Protein AF-A0A165PTZ6-F1 (afdb_monomer_lite)

pLDDT: mean 70.03, std 16.14, range [36.38, 91.62]

Radius of gyration: 34.66 Å; chains: 1; bounding box: 37×93×90 Å

Structure (mmCIF, N/CA/C/O backbone):
data_AF-A0A165PTZ6-F1
#
_entry.id   AF-A0A165PTZ6-F1
#
loop_
_atom_site.group_PDB
_atom_site.id
_atom_site.type_symbol
_atom_site.label_atom_id
_atom_site.label_alt_id
_atom_site.label_comp_id
_atom_site.label_asym_id
_atom_site.label_entity_id
_atom_site.label_seq_id
_atom_site.pdbx_PDB_ins_code
_atom_site.Cartn_x
_atom_site.Cartn_y
_atom_site.Cartn_z
_atom_site.occupancy
_atom_site.B_iso_or_equiv
_atom_site.auth_seq_id
_atom_site.auth_comp_id
_atom_site.auth_asym_id
_atom_site.auth_atom_id
_atom_site.pdbx_PDB_model_num
ATOM 1 N N . MET A 1 1 ? -8.787 -84.475 71.429 1.00 43.41 1 MET A N 1
ATOM 2 C CA . MET A 1 1 ? -8.311 -83.752 72.625 1.00 43.41 1 MET A CA 1
ATOM 3 C C . MET A 1 1 ? -7.676 -82.443 72.184 1.00 43.41 1 MET A C 1
ATOM 5 O O . MET A 1 1 ? -6.932 -82.449 71.218 1.00 43.41 1 MET A O 1
ATOM 9 N N . TYR A 1 2 ? -7.972 -81.384 72.935 1.00 42.03 2 TYR A N 1
ATOM 10 C CA . TYR A 1 2 ? -7.422 -80.026 72.897 1.00 42.03 2 TYR A CA 1
ATOM 11 C C . TYR A 1 2 ? -7.979 -78.992 71.909 1.00 42.03 2 TYR A C 1
ATOM 13 O O . TYR A 1 2 ? -8.254 -79.222 70.740 1.00 42.03 2 TYR A O 1
ATOM 21 N N . THR A 1 3 ? -8.187 -77.839 72.530 1.00 53.41 3 THR A N 1
ATOM 22 C CA . T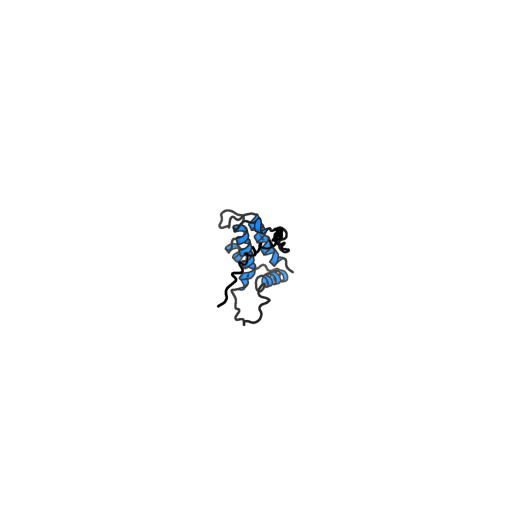HR A 1 3 ? -9.076 -76.713 72.274 1.00 53.41 3 THR A CA 1
ATOM 23 C C . THR A 1 3 ? -8.265 -75.451 71.970 1.00 53.41 3 THR A C 1
ATOM 25 O O . THR A 1 3 ? -7.106 -75.373 72.367 1.00 53.41 3 THR A O 1
ATOM 28 N N . SER A 1 4 ? -8.958 -74.394 71.516 1.00 48.72 4 SER A N 1
ATOM 29 C CA . SER A 1 4 ? -8.644 -72.966 71.767 1.00 48.72 4 SER A CA 1
ATOM 30 C C . SER A 1 4 ? -7.462 -72.372 70.958 1.00 48.72 4 SER A C 1
ATOM 32 O O . SER A 1 4 ? -6.449 -73.021 70.779 1.00 48.72 4 SER A O 1
ATOM 34 N N . LYS A 1 5 ? -7.477 -71.150 70.409 1.00 58.16 5 LYS A N 1
ATOM 35 C CA . LYS A 1 5 ? -8.158 -69.897 70.771 1.00 58.16 5 LYS A CA 1
ATOM 36 C C . LYS A 1 5 ? -8.393 -69.041 69.516 1.00 58.16 5 LYS A C 1
ATOM 38 O O . LYS A 1 5 ? -7.473 -68.800 68.742 1.00 58.16 5 LYS A O 1
ATOM 43 N N . LEU A 1 6 ? -9.607 -68.509 69.387 1.00 55.12 6 LEU A N 1
ATOM 44 C CA . LEU A 1 6 ? -9.931 -67.353 68.548 1.00 55.12 6 LEU A CA 1
ATOM 45 C C . LEU A 1 6 ? -9.202 -66.111 69.090 1.00 55.12 6 LEU A C 1
ATOM 47 O O . LEU A 1 6 ? -9.564 -65.599 70.149 1.00 55.12 6 LEU A O 1
ATOM 51 N N . VAL A 1 7 ? -8.204 -65.603 68.363 1.00 61.75 7 VAL A N 1
ATOM 52 C CA . VAL A 1 7 ? -7.640 -64.263 68.595 1.00 61.75 7 VAL A CA 1
ATOM 53 C C . VAL A 1 7 ? -8.326 -63.292 67.640 1.00 61.75 7 VAL A C 1
ATOM 55 O O . VAL A 1 7 ? -8.058 -63.249 66.443 1.00 61.75 7 VAL A O 1
ATOM 58 N N . ARG A 1 8 ? -9.262 -62.525 68.193 1.00 53.56 8 ARG A N 1
ATOM 59 C CA . ARG A 1 8 ? -10.011 -61.463 67.518 1.00 53.56 8 ARG A CA 1
ATOM 60 C C . ARG A 1 8 ? -9.066 -60.279 67.266 1.00 53.56 8 ARG A C 1
ATOM 62 O O . ARG A 1 8 ? -8.853 -59.459 68.157 1.00 53.56 8 ARG A O 1
ATOM 69 N N . LEU A 1 9 ? -8.463 -60.200 66.080 1.00 58.38 9 LEU A N 1
ATOM 70 C CA . LEU A 1 9 ? -7.662 -59.039 65.680 1.00 58.38 9 LEU A CA 1
ATOM 71 C C . LEU A 1 9 ? -8.600 -57.848 65.423 1.00 58.38 9 LEU A C 1
ATOM 73 O O . LEU A 1 9 ? -9.515 -57.932 64.606 1.00 58.38 9 LEU A O 1
ATOM 77 N N . ARG A 1 10 ? -8.405 -56.748 66.163 1.00 59.84 10 ARG A N 1
ATOM 78 C CA . ARG A 1 10 ? -9.120 -55.483 65.930 1.00 59.84 10 ARG A CA 1
ATOM 79 C C . ARG A 1 10 ? -8.692 -54.891 64.579 1.00 59.84 10 ARG A C 1
ATOM 81 O O . ARG A 1 10 ? -7.500 -54.942 64.270 1.00 59.84 10 ARG A O 1
ATOM 88 N N . PRO A 1 11 ? -9.601 -54.270 63.811 1.00 53.22 11 PRO A N 1
ATOM 89 C CA . PRO A 1 11 ? -9.220 -53.606 62.576 1.00 53.22 11 PRO A CA 1
ATOM 90 C C . PRO A 1 11 ? -8.390 -52.367 62.928 1.00 53.22 11 PRO A C 1
ATOM 92 O O . PRO A 1 11 ? -8.856 -51.477 63.639 1.00 53.22 11 PRO A O 1
ATOM 95 N N . ARG A 1 12 ? -7.138 -52.305 62.460 1.00 59.28 12 ARG A N 1
ATOM 96 C CA . ARG A 1 12 ? -6.383 -51.048 62.450 1.00 59.28 12 ARG A CA 1
ATOM 97 C C . ARG A 1 12 ? -7.032 -50.154 61.398 1.00 59.28 12 ARG A C 1
ATOM 99 O O . ARG A 1 12 ? -6.842 -50.372 60.206 1.00 59.28 12 ARG A O 1
ATOM 106 N N . SER A 1 13 ? -7.814 -49.177 61.842 1.00 53.12 13 SER A N 1
ATOM 107 C CA . SER A 1 13 ? -8.264 -48.065 61.010 1.00 53.12 13 SER A CA 1
ATOM 108 C C . SER A 1 13 ? -7.034 -47.293 60.531 1.00 53.12 13 SER A C 1
ATOM 110 O O . SER A 1 13 ? -6.458 -46.498 61.275 1.00 53.12 13 SER A O 1
ATOM 112 N N . PHE A 1 14 ? -6.604 -47.574 59.305 1.00 57.34 14 PHE A N 1
ATOM 113 C CA . PHE A 1 14 ? -5.665 -46.739 58.570 1.00 57.34 14 PHE A CA 1
ATOM 114 C C . PHE A 1 14 ? -6.332 -45.377 58.349 1.00 57.34 14 PHE A C 1
ATOM 116 O O . PHE A 1 14 ? -7.252 -45.256 57.545 1.00 57.34 14 PHE A O 1
ATOM 123 N N . LEU A 1 15 ? -5.905 -44.357 59.091 1.00 59.06 15 LEU A N 1
ATOM 124 C CA . LEU A 1 15 ? -6.217 -42.975 58.739 1.00 59.06 15 LEU A CA 1
ATOM 125 C C . LEU A 1 15 ? -5.407 -42.624 57.482 1.00 59.06 15 LEU A C 1
ATOM 127 O O . LEU A 1 15 ? -4.200 -42.888 57.471 1.00 59.06 15 LEU A O 1
ATOM 131 N N . PRO A 1 16 ? -6.006 -42.042 56.430 1.00 51.66 16 PRO A N 1
ATOM 132 C CA . PRO A 1 16 ? -5.221 -41.555 55.312 1.00 51.66 16 PRO A CA 1
ATOM 133 C C . PRO A 1 16 ? -4.400 -40.355 55.792 1.00 51.66 16 PRO A C 1
ATOM 135 O O . PRO A 1 16 ? -4.932 -39.389 56.342 1.00 51.66 16 PRO A O 1
ATOM 138 N N . VAL A 1 17 ? -3.084 -40.424 55.597 1.00 64.88 17 VAL A N 1
ATOM 139 C CA . VAL A 1 17 ? -2.195 -39.271 55.738 1.00 64.88 17 VAL A CA 1
ATOM 140 C C . VAL A 1 17 ? -2.646 -38.245 54.702 1.00 64.88 17 VAL A C 1
ATOM 142 O O . VAL A 1 17 ? -2.482 -38.448 53.501 1.00 64.88 17 VAL A O 1
ATOM 145 N N . VAL A 1 18 ? -3.268 -37.158 55.159 1.00 59.25 18 VAL A N 1
ATOM 146 C CA . VAL A 1 18 ? -3.664 -36.041 54.301 1.00 59.25 18 VAL A CA 1
ATOM 147 C C . VAL A 1 18 ? -2.385 -35.370 53.806 1.00 59.25 18 VAL A C 1
ATOM 149 O O . VAL A 1 18 ? -1.790 -34.541 54.496 1.00 59.25 18 VAL A O 1
ATOM 152 N N . HIS A 1 19 ? -1.938 -35.727 52.602 1.00 56.56 19 HIS A N 1
ATOM 153 C CA . HIS A 1 19 ? -0.980 -34.907 51.878 1.00 56.56 19 HIS A CA 1
ATOM 154 C C . HIS A 1 19 ? -1.666 -33.583 51.556 1.00 56.56 19 HIS A C 1
ATOM 156 O O . HIS A 1 19 ? -2.528 -33.490 50.686 1.00 56.56 19 HIS A O 1
ATOM 162 N N . ARG A 1 20 ? -1.295 -32.554 52.318 1.00 56.72 20 ARG A N 1
ATOM 163 C CA . ARG A 1 20 ? -1.664 -31.162 52.085 1.00 56.72 20 ARG A CA 1
ATOM 164 C C . ARG A 1 20 ? -1.134 -30.767 50.707 1.00 56.72 20 ARG A C 1
ATOM 166 O O . ARG A 1 20 ? 0.023 -30.371 50.580 1.00 56.72 20 ARG A O 1
ATOM 173 N N . ALA A 1 21 ? -1.969 -30.925 49.682 1.00 60.84 21 ALA A N 1
ATOM 174 C CA . ALA A 1 21 ? -1.694 -30.443 48.341 1.00 60.84 21 ALA A CA 1
ATOM 175 C C . ALA A 1 21 ? -1.459 -28.932 48.438 1.00 60.84 21 ALA A C 1
ATOM 177 O O . ALA A 1 21 ? -2.375 -28.150 48.698 1.00 60.84 21 ALA A O 1
ATOM 178 N N . ARG A 1 22 ? -0.196 -28.522 48.307 1.00 58.28 22 ARG A N 1
ATOM 179 C CA . ARG A 1 22 ? 0.151 -27.122 48.105 1.00 58.28 22 ARG A CA 1
ATOM 180 C C . ARG A 1 22 ? -0.308 -26.779 46.693 1.00 58.28 22 ARG A C 1
ATOM 182 O O . ARG A 1 22 ? 0.395 -27.076 45.735 1.00 58.28 22 ARG A O 1
ATOM 189 N N . PHE A 1 23 ? -1.490 -26.184 46.569 1.00 57.19 23 PHE A N 1
ATOM 190 C CA . PHE A 1 23 ? -1.870 -25.461 45.361 1.00 57.19 23 PHE A CA 1
ATOM 191 C C . PHE A 1 23 ? -0.957 -24.238 45.254 1.00 57.19 23 PHE A C 1
ATOM 193 O O . PHE A 1 23 ? -1.258 -23.163 45.769 1.00 57.19 23 PHE A O 1
ATOM 200 N N . ALA A 1 24 ? 0.206 -24.424 44.635 1.00 63.31 24 ALA A N 1
ATOM 201 C CA . ALA A 1 24 ? 0.977 -23.319 44.104 1.00 63.31 24 ALA A CA 1
ATOM 202 C C . ALA A 1 24 ? 0.224 -22.817 42.868 1.00 63.31 24 ALA A C 1
ATOM 204 O O . ALA A 1 24 ? 0.370 -23.347 41.770 1.00 63.31 24 ALA A O 1
ATOM 205 N N . SER A 1 25 ? -0.647 -21.831 43.072 1.00 59.62 25 SER A N 1
ATOM 206 C CA . SER A 1 25 ? -1.184 -21.028 41.980 1.00 59.62 25 SER A CA 1
ATOM 207 C C . SER A 1 25 ? -0.050 -20.148 41.467 1.00 59.62 25 SER A C 1
ATOM 209 O O . SER A 1 25 ? 0.141 -19.032 41.946 1.00 59.62 25 SER A O 1
ATOM 211 N N . THR A 1 26 ? 0.730 -20.654 40.515 1.00 57.94 26 THR A N 1
ATOM 212 C CA . THR A 1 26 ? 1.602 -19.803 39.707 1.00 57.94 26 THR A CA 1
ATOM 213 C C . THR A 1 26 ? 0.680 -18.916 38.881 1.00 57.94 26 THR A C 1
ATOM 215 O O . THR A 1 26 ? 0.100 -19.366 37.896 1.00 57.94 26 THR A O 1
ATOM 218 N N . SER A 1 27 ? 0.476 -17.671 39.310 1.00 58.31 27 SER A N 1
ATOM 219 C CA . SER A 1 27 ? -0.188 -16.675 38.481 1.00 58.31 27 SER A CA 1
ATOM 220 C C . SER A 1 27 ? 0.720 -16.403 37.286 1.00 58.31 27 SER A C 1
ATOM 222 O O . SER A 1 27 ? 1.676 -15.633 37.385 1.00 58.31 27 SER A O 1
ATOM 224 N N . THR A 1 28 ? 0.464 -17.082 36.172 1.00 58.75 28 THR A N 1
ATOM 225 C CA . THR A 1 28 ? 1.074 -16.762 34.886 1.00 58.75 28 THR A CA 1
ATOM 226 C C . THR A 1 28 ? 0.678 -15.329 34.560 1.00 58.75 28 THR A C 1
ATOM 228 O O . THR A 1 28 ? -0.491 -15.042 34.292 1.00 58.75 28 THR A O 1
ATOM 231 N N . THR A 1 29 ? 1.621 -14.401 34.664 1.00 59.22 29 THR A N 1
ATOM 232 C CA . THR A 1 29 ? 1.405 -13.031 34.226 1.00 59.22 29 THR A CA 1
ATOM 233 C C . THR A 1 29 ? 1.123 -13.074 32.726 1.00 59.22 29 THR A C 1
ATOM 235 O O . THR A 1 29 ? 1.955 -13.514 31.936 1.00 59.22 29 THR A O 1
ATOM 238 N N . LYS A 1 30 ? -0.094 -12.690 32.325 1.00 66.88 30 LYS A N 1
ATOM 239 C CA . LYS A 1 30 ? -0.518 -12.633 30.919 1.00 66.88 30 LYS A CA 1
ATOM 240 C C . LYS A 1 30 ? 0.100 -11.410 30.233 1.00 66.88 30 LYS A C 1
ATOM 242 O O . LYS A 1 30 ? -0.617 -10.505 29.821 1.00 66.88 30 LYS A O 1
ATOM 247 N N . PHE A 1 31 ? 1.423 -11.346 30.171 1.00 69.06 31 PHE A N 1
ATOM 248 C CA . PHE A 1 31 ? 2.093 -10.373 29.318 1.00 69.06 31 PHE A CA 1
ATOM 249 C C . PHE A 1 31 ? 2.058 -10.887 27.879 1.00 69.06 31 PHE A C 1
ATOM 251 O O . PHE A 1 31 ? 2.392 -12.044 27.619 1.00 69.06 31 PHE A O 1
ATOM 258 N N . VAL A 1 32 ? 1.610 -10.031 26.960 1.00 76.31 32 VAL A N 1
ATOM 259 C CA . VAL A 1 32 ? 1.722 -10.270 25.517 1.00 76.31 32 VAL A CA 1
ATOM 260 C C . VAL A 1 32 ? 3.211 -10.324 25.167 1.00 76.31 32 VAL A C 1
ATOM 262 O O . VAL A 1 32 ? 4.015 -9.593 25.750 1.00 76.31 32 VAL A O 1
ATOM 265 N N . LYS A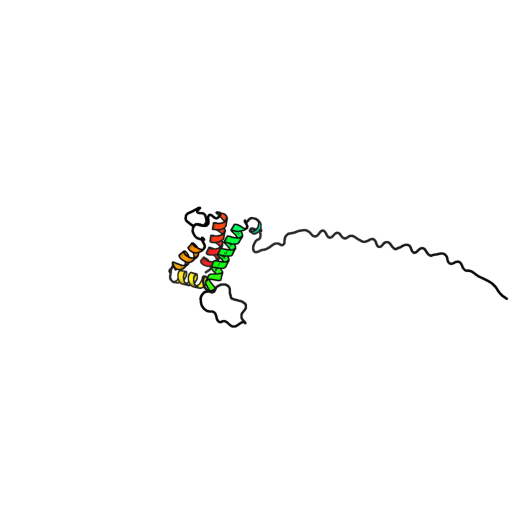 1 33 ? 3.593 -11.239 24.271 1.00 81.50 33 LYS A N 1
ATOM 266 C CA . LYS A 1 33 ? 4.978 -11.384 23.816 1.00 81.50 33 LYS A CA 1
ATOM 267 C C . LYS A 1 33 ? 5.392 -10.082 23.125 1.00 81.50 33 LYS A C 1
ATOM 269 O O . LYS A 1 33 ? 4.711 -9.634 22.217 1.00 81.50 33 LYS A O 1
ATOM 274 N N . PHE A 1 34 ? 6.466 -9.463 23.602 1.00 84.75 34 PHE A N 1
ATOM 275 C CA . PHE A 1 34 ? 6.979 -8.232 23.014 1.00 84.75 34 PHE A CA 1
ATOM 276 C C . PHE A 1 34 ? 7.695 -8.546 21.696 1.00 84.75 34 PHE A C 1
ATOM 278 O O . PHE A 1 34 ? 8.686 -9.283 21.704 1.00 84.75 34 PHE A O 1
ATOM 285 N N . ASP A 1 35 ? 7.204 -7.974 20.599 1.00 84.81 35 ASP A N 1
ATOM 286 C CA . ASP A 1 35 ? 7.805 -8.076 19.273 1.00 84.81 35 ASP A CA 1
ATOM 287 C C . ASP A 1 35 ? 8.594 -6.797 18.969 1.00 84.81 35 ASP A C 1
ATOM 289 O O . ASP A 1 35 ? 8.090 -5.683 19.073 1.00 84.81 35 ASP A O 1
ATOM 293 N N . TRP A 1 36 ? 9.872 -6.947 18.623 1.00 86.38 36 TRP A N 1
ATOM 294 C CA . TRP A 1 36 ? 10.769 -5.808 18.401 1.00 86.38 36 TRP A CA 1
ATOM 295 C C . TRP A 1 36 ? 10.575 -5.147 17.027 1.00 86.38 36 TRP A C 1
ATOM 297 O O . TRP A 1 36 ? 10.942 -3.987 16.860 1.00 86.38 36 TRP A O 1
ATOM 307 N N . GLU A 1 37 ? 10.007 -5.868 16.055 1.00 83.88 37 GLU A N 1
ATOM 308 C CA . GLU A 1 37 ? 9.679 -5.344 14.720 1.00 83.88 37 GLU A CA 1
ATOM 309 C C . GLU A 1 37 ? 8.440 -4.436 14.741 1.00 83.88 37 GLU A C 1
ATOM 311 O O . GLU A 1 37 ? 8.350 -3.499 13.948 1.00 83.88 37 GLU A O 1
ATOM 316 N N . ASP A 1 38 ? 7.518 -4.684 15.676 1.00 84.38 38 ASP A N 1
ATOM 317 C CA . ASP A 1 38 ? 6.308 -3.891 15.891 1.00 84.38 38 ASP A CA 1
ATOM 318 C C . ASP A 1 38 ? 6.065 -3.662 17.397 1.00 84.38 38 ASP A C 1
ATOM 320 O O . ASP A 1 38 ? 5.194 -4.287 18.011 1.00 84.38 38 ASP A O 1
ATOM 324 N N . PRO A 1 39 ? 6.834 -2.751 18.025 1.00 84.06 39 PRO A N 1
ATOM 325 C CA . PRO A 1 39 ? 6.789 -2.532 19.470 1.00 84.06 39 PRO A CA 1
ATOM 326 C C . PRO A 1 39 ? 5.461 -1.937 19.962 1.00 84.06 39 PRO A C 1
ATOM 328 O O . PRO A 1 39 ? 5.221 -1.921 21.171 1.00 84.06 39 PRO A O 1
ATOM 331 N N . LEU A 1 40 ? 4.623 -1.417 19.056 1.00 85.44 40 LEU A N 1
ATOM 332 C CA . LEU A 1 40 ? 3.332 -0.795 19.369 1.00 85.44 40 LEU A CA 1
ATOM 333 C C . LEU A 1 40 ? 2.127 -1.622 18.900 1.00 85.44 40 LEU A C 1
ATOM 335 O O . LEU A 1 40 ? 0.998 -1.176 19.101 1.00 85.44 40 LEU A O 1
ATOM 339 N N . SER A 1 41 ? 2.346 -2.804 18.316 1.00 82.19 41 SER A N 1
ATOM 340 C CA . SER A 1 41 ? 1.280 -3.658 17.774 1.00 82.19 41 SER A CA 1
ATOM 341 C C . SER A 1 41 ? 0.348 -2.893 16.823 1.00 82.19 41 SER A C 1
ATOM 343 O O . SER A 1 41 ? -0.877 -2.913 16.979 1.00 82.19 41 SER A O 1
ATOM 345 N N . LEU A 1 42 ? 0.933 -2.199 15.842 1.00 82.50 42 LEU A N 1
ATOM 346 C CA . LEU A 1 42 ? 0.209 -1.456 14.809 1.00 82.50 42 LEU A CA 1
ATOM 347 C C . LEU A 1 42 ? -0.797 -2.336 14.063 1.00 82.50 42 LEU A C 1
ATOM 349 O O . LEU A 1 42 ? -1.846 -1.840 13.662 1.00 82.50 42 LEU A O 1
ATOM 353 N N . GLU A 1 43 ? -0.524 -3.635 13.928 1.00 83.50 43 GLU A N 1
ATOM 354 C CA . GLU A 1 43 ? -1.432 -4.575 13.259 1.00 83.50 43 GLU A CA 1
ATOM 355 C C . GLU A 1 43 ? -2.819 -4.654 13.907 1.00 83.50 43 GLU A C 1
ATOM 357 O O . GLU A 1 43 ? -3.804 -4.866 13.210 1.00 83.50 43 GLU A O 1
ATOM 362 N N . PHE A 1 44 ? -2.930 -4.424 15.219 1.00 85.75 44 PHE A N 1
ATOM 363 C CA . PHE A 1 44 ? -4.224 -4.439 15.906 1.00 85.75 44 PHE A CA 1
ATOM 364 C C . PHE A 1 44 ? -5.064 -3.176 15.639 1.00 85.75 44 PHE A C 1
ATOM 366 O O . PHE A 1 44 ? -6.274 -3.176 15.855 1.00 85.75 44 PHE A O 1
ATOM 373 N N . LEU A 1 45 ? -4.430 -2.085 15.202 1.00 87.75 45 LEU A N 1
ATOM 374 C CA . LEU A 1 45 ? -5.098 -0.810 14.924 1.00 87.75 45 LEU A CA 1
ATOM 375 C C . LEU A 1 45 ? -5.597 -0.700 13.480 1.00 87.75 45 LEU A C 1
ATOM 377 O O . LEU A 1 45 ? -6.354 0.222 13.177 1.00 87.75 45 LEU A O 1
ATOM 381 N N . LEU A 1 46 ? -5.153 -1.599 12.603 1.00 88.75 46 LEU A N 1
ATOM 382 C CA . LEU A 1 46 ? -5.486 -1.591 11.186 1.00 88.75 46 LEU A CA 1
ATOM 383 C C . LEU A 1 46 ? -6.734 -2.422 10.904 1.00 88.75 46 LEU A C 1
ATOM 385 O O . LEU A 1 46 ? -7.022 -3.419 11.567 1.00 88.75 46 LEU A O 1
ATOM 389 N N . THR A 1 47 ? -7.469 -2.006 9.882 1.00 91.62 47 THR A N 1
ATOM 390 C CA . THR A 1 47 ? -8.586 -2.786 9.345 1.00 91.62 47 THR A CA 1
ATOM 391 C C . THR A 1 47 ? -8.082 -3.939 8.472 1.00 91.62 47 THR A C 1
ATOM 393 O O . THR A 1 47 ? -6.982 -3.889 7.923 1.00 91.62 47 THR A O 1
ATOM 396 N N . GLU A 1 48 ? -8.898 -4.982 8.301 1.00 88.94 48 GLU A N 1
ATOM 397 C CA . GLU A 1 48 ? -8.558 -6.126 7.438 1.00 88.94 48 GLU A CA 1
ATOM 398 C C . GLU A 1 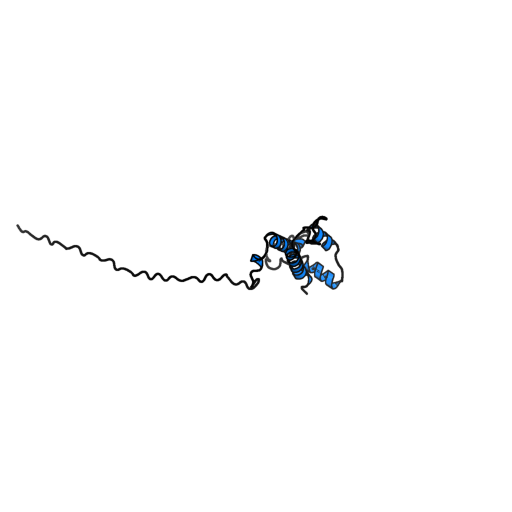48 ? -8.292 -5.697 5.986 1.00 88.94 48 GLU A C 1
ATOM 400 O O . GLU A 1 48 ? -7.394 -6.228 5.337 1.00 88.94 48 GLU A O 1
ATOM 405 N N . GLU A 1 49 ? -9.021 -4.693 5.495 1.00 87.06 49 GLU A N 1
ATOM 406 C CA . GLU A 1 49 ? -8.818 -4.124 4.160 1.00 87.06 49 GLU A CA 1
ATOM 407 C C . GLU A 1 49 ? -7.457 -3.421 4.043 1.00 87.06 49 GLU A C 1
ATOM 409 O O . GLU A 1 49 ? -6.739 -3.621 3.066 1.00 87.06 49 GLU A O 1
ATOM 414 N N . GLU A 1 50 ? -7.056 -2.643 5.052 1.00 89.75 50 GLU A N 1
ATOM 415 C CA . GLU A 1 50 ? -5.743 -1.983 5.096 1.00 89.75 50 GLU A CA 1
ATOM 416 C C . GLU A 1 50 ? -4.592 -2.990 5.153 1.00 89.75 50 GLU A C 1
ATOM 418 O O . GLU A 1 50 ? -3.572 -2.801 4.485 1.00 89.75 50 GLU A O 1
ATOM 423 N N . ILE A 1 51 ? -4.770 -4.074 5.910 1.00 90.00 51 ILE A N 1
ATOM 424 C CA . ILE A 1 51 ? -3.811 -5.181 5.980 1.00 90.00 51 ILE A CA 1
ATOM 425 C C . ILE A 1 51 ? -3.707 -5.872 4.617 1.00 90.00 51 ILE A C 1
ATOM 427 O O . ILE A 1 51 ? -2.601 -6.058 4.112 1.00 90.00 51 ILE A O 1
ATOM 431 N N . ALA A 1 52 ? -4.837 -6.180 3.977 1.00 89.69 52 ALA A N 1
ATOM 432 C CA . ALA A 1 52 ? -4.853 -6.813 2.662 1.00 89.69 52 ALA A CA 1
ATOM 433 C C . ALA A 1 52 ? -4.194 -5.934 1.585 1.00 89.69 52 ALA A C 1
ATOM 435 O O . ALA A 1 52 ? -3.414 -6.432 0.775 1.00 89.69 52 ALA A O 1
ATOM 436 N N . ILE A 1 53 ? -4.453 -4.622 1.594 1.00 88.94 53 ILE A N 1
ATOM 437 C CA . ILE A 1 53 ? -3.834 -3.662 0.668 1.00 88.94 53 ILE A CA 1
ATOM 438 C C . ILE A 1 53 ? -2.315 -3.593 0.879 1.00 88.94 53 ILE A C 1
ATOM 440 O O . ILE A 1 53 ? -1.550 -3.588 -0.092 1.00 88.94 53 ILE A O 1
ATOM 444 N N . ARG A 1 54 ? -1.867 -3.556 2.140 1.00 87.19 54 ARG A N 1
ATOM 445 C CA . ARG A 1 54 ? -0.442 -3.594 2.497 1.00 87.19 54 ARG A CA 1
ATOM 446 C C . ARG A 1 54 ? 0.214 -4.866 1.966 1.00 87.19 54 ARG A C 1
ATOM 448 O O . ARG A 1 54 ? 1.241 -4.781 1.296 1.00 87.19 54 ARG A O 1
ATOM 455 N N . ASP A 1 55 ? -0.383 -6.021 2.243 1.00 88.69 55 ASP A N 1
ATOM 456 C CA . ASP A 1 55 ? 0.179 -7.323 1.881 1.00 88.69 55 ASP A CA 1
ATOM 457 C C . ASP A 1 55 ? 0.199 -7.511 0.357 1.00 88.69 55 ASP A C 1
ATOM 459 O O . ASP A 1 55 ? 1.221 -7.908 -0.193 1.00 88.69 55 ASP A O 1
ATOM 463 N N . MET A 1 56 ? -0.846 -7.077 -0.354 1.00 86.12 56 MET A N 1
ATOM 464 C CA . MET A 1 56 ? -0.865 -7.039 -1.821 1.00 86.12 56 MET A CA 1
ATOM 465 C C . MET A 1 56 ? 0.253 -6.156 -2.396 1.00 86.12 56 MET A C 1
ATOM 467 O O . MET A 1 56 ? 0.916 -6.538 -3.359 1.00 86.12 56 MET A O 1
ATOM 471 N N . THR A 1 57 ? 0.477 -4.973 -1.815 1.00 85.25 57 THR A N 1
ATOM 472 C CA . THR A 1 57 ? 1.546 -4.059 -2.257 1.00 85.25 57 THR A CA 1
ATOM 473 C C . THR A 1 57 ? 2.920 -4.679 -2.021 1.00 85.25 57 THR A C 1
ATOM 475 O O . THR A 1 57 ? 3.798 -4.629 -2.885 1.00 85.25 57 THR A O 1
ATOM 478 N N . ARG A 1 58 ? 3.095 -5.312 -0.859 1.00 84.94 58 ARG A N 1
ATOM 479 C CA . ARG A 1 58 ? 4.311 -6.033 -0.494 1.00 84.94 58 ARG A CA 1
ATOM 480 C C . ARG A 1 58 ? 4.585 -7.184 -1.459 1.00 84.94 58 ARG A C 1
ATOM 482 O O . ARG A 1 58 ? 5.714 -7.317 -1.932 1.00 84.94 58 ARG A O 1
ATOM 489 N N . ASP A 1 59 ? 3.557 -7.957 -1.786 1.00 83.94 59 ASP A N 1
ATOM 490 C CA . ASP A 1 59 ? 3.636 -9.053 -2.741 1.00 83.94 59 ASP A CA 1
ATOM 491 C C . ASP A 1 59 ? 3.943 -8.533 -4.141 1.00 83.94 59 ASP A C 1
ATOM 493 O O . ASP A 1 59 ? 4.802 -9.097 -4.805 1.00 83.94 59 ASP A O 1
ATOM 497 N N . TYR A 1 60 ? 3.342 -7.434 -4.598 1.00 80.25 60 TYR A N 1
ATOM 498 C CA . TYR A 1 60 ? 3.657 -6.844 -5.904 1.00 80.25 60 TYR A CA 1
ATOM 499 C C . TYR A 1 60 ? 5.142 -6.467 -6.035 1.00 80.25 60 TYR A C 1
ATOM 501 O O . TYR A 1 60 ? 5.795 -6.836 -7.022 1.00 80.25 60 TYR A O 1
ATOM 509 N N . CYS A 1 61 ? 5.696 -5.812 -5.010 1.00 75.69 61 CYS A N 1
ATOM 510 C CA . CYS A 1 61 ? 7.115 -5.460 -4.957 1.00 75.69 61 CYS A CA 1
ATOM 511 C C . CYS A 1 61 ? 8.033 -6.701 -4.958 1.00 75.69 61 CYS A C 1
ATOM 513 O O . CYS A 1 61 ? 9.166 -6.624 -5.435 1.00 75.69 61 CYS A O 1
ATOM 515 N N . GLN A 1 62 ? 7.551 -7.849 -4.465 1.00 73.31 62 GLN A N 1
ATOM 516 C CA . GLN A 1 62 ? 8.289 -9.120 -4.433 1.00 73.31 62 GLN A CA 1
ATOM 517 C C . GLN A 1 62 ? 8.074 -9.995 -5.691 1.00 73.31 62 GLN A C 1
ATOM 519 O O . GLN A 1 62 ? 9.003 -10.669 -6.144 1.00 73.31 62 GLN A O 1
ATOM 524 N N . THR A 1 63 ? 6.873 -9.988 -6.283 1.00 58.19 63 THR A N 1
ATOM 525 C CA . THR A 1 63 ? 6.359 -11.022 -7.213 1.00 58.19 63 THR A CA 1
ATOM 526 C C . THR A 1 63 ? 6.486 -10.659 -8.690 1.00 58.19 63 THR A C 1
ATOM 528 O O . THR A 1 63 ? 6.538 -11.563 -9.533 1.00 58.19 63 THR A O 1
ATOM 531 N N . SER A 1 64 ? 6.662 -9.376 -9.030 1.00 53.19 64 SER A N 1
ATOM 532 C CA . SER A 1 64 ? 7.065 -8.922 -10.382 1.00 53.19 64 SER A CA 1
ATOM 533 C C . SER A 1 64 ? 8.379 -9.586 -10.882 1.00 53.19 64 SER A C 1
ATOM 535 O O . SER A 1 64 ? 8.763 -9.492 -12.047 1.00 53.19 64 SER A O 1
ATOM 537 N N . THR A 1 65 ? 9.005 -10.389 -10.017 1.00 51.66 65 THR A N 1
ATOM 538 C CA . THR A 1 65 ? 10.059 -11.389 -10.229 1.00 51.66 65 THR A CA 1
ATOM 539 C C . THR A 1 65 ? 9.688 -12.609 -11.108 1.00 51.66 65 THR A C 1
ATOM 541 O O . THR A 1 65 ? 10.585 -13.257 -11.646 1.00 51.66 65 THR A O 1
ATOM 544 N N . SER A 1 66 ? 8.421 -12.946 -11.366 1.00 42.88 66 SER A N 1
ATOM 545 C CA . SER A 1 66 ? 8.065 -14.311 -11.835 1.00 42.88 66 SER A CA 1
ATOM 546 C C . SER A 1 66 ? 7.825 -14.542 -13.345 1.00 42.88 66 SER A C 1
ATOM 548 O O . SER A 1 66 ? 7.811 -15.695 -13.771 1.00 42.88 66 SER A O 1
ATOM 550 N N . HIS A 1 67 ? 7.742 -13.520 -14.210 1.00 39.47 67 HIS A N 1
ATOM 551 C CA . HIS A 1 67 ? 7.383 -13.743 -15.632 1.00 39.47 67 HIS A CA 1
ATOM 552 C C . HIS A 1 67 ? 8.536 -14.005 -16.624 1.00 39.47 67 HIS A C 1
ATOM 554 O O . HIS A 1 67 ? 8.287 -14.164 -17.816 1.00 39.47 67 HIS A O 1
ATOM 560 N N . GLN A 1 68 ? 9.791 -14.129 -16.177 1.00 41.16 68 GLN A N 1
ATOM 561 C CA . GLN A 1 68 ? 10.904 -14.494 -17.073 1.00 41.16 68 GLN A CA 1
ATOM 562 C C . GLN A 1 68 ? 11.864 -15.488 -16.413 1.00 41.16 68 GLN A C 1
ATOM 564 O O . GLN A 1 68 ? 12.578 -15.128 -15.480 1.00 41.16 68 GLN A O 1
ATOM 569 N N . SER A 1 69 ? 11.800 -16.722 -16.928 1.00 46.62 69 SER A N 1
ATOM 570 C CA . SER A 1 69 ? 12.787 -17.813 -16.914 1.00 46.62 69 SER A CA 1
ATOM 571 C C . SER A 1 69 ? 13.600 -18.040 -15.636 1.00 46.62 69 SER A C 1
ATOM 573 O O . SER A 1 69 ? 14.648 -17.430 -15.450 1.00 46.62 69 SER A O 1
ATOM 575 N N . ALA A 1 70 ? 13.219 -19.054 -14.857 1.00 43.00 70 ALA A N 1
ATOM 576 C CA . ALA A 1 70 ? 14.150 -19.752 -13.976 1.00 43.00 70 ALA A CA 1
ATOM 577 C C . ALA A 1 70 ? 13.855 -21.261 -13.974 1.00 43.00 70 ALA A C 1
ATOM 579 O O . ALA A 1 70 ? 13.089 -21.785 -13.173 1.00 43.00 70 ALA A O 1
ATOM 580 N N . PHE A 1 71 ? 14.488 -21.959 -14.917 1.00 43.47 71 PHE A N 1
ATOM 581 C CA . PHE A 1 71 ? 14.939 -23.334 -14.724 1.00 43.47 71 PHE A CA 1
ATOM 582 C C . PHE A 1 71 ? 16.070 -23.275 -13.690 1.00 43.47 71 PHE A C 1
ATOM 584 O O . PHE A 1 71 ? 17.178 -22.895 -14.058 1.00 43.47 71 PHE A O 1
ATOM 591 N N . ILE A 1 72 ? 15.810 -23.556 -12.406 1.00 46.06 72 ILE A N 1
ATOM 592 C CA . ILE A 1 72 ? 16.868 -23.605 -11.381 1.00 46.06 72 ILE A CA 1
ATOM 593 C C . ILE A 1 72 ? 16.664 -24.791 -10.427 1.00 46.06 72 ILE A C 1
ATOM 595 O O . ILE A 1 72 ? 15.582 -25.051 -9.908 1.00 46.06 72 ILE A O 1
ATOM 599 N N . VAL A 1 73 ? 17.775 -25.506 -10.263 1.00 37.91 73 VAL A N 1
ATOM 600 C CA . VAL A 1 73 ? 18.082 -26.646 -9.394 1.00 37.91 73 VAL A CA 1
ATOM 601 C C . VAL A 1 73 ? 17.798 -26.403 -7.898 1.00 37.91 73 VAL A C 1
ATOM 603 O O . VAL A 1 73 ? 17.985 -25.288 -7.412 1.00 37.91 73 VAL A O 1
ATOM 606 N N . PRO A 1 74 ? 17.417 -27.445 -7.130 1.00 46.06 74 PRO A N 1
ATOM 607 C CA . PRO A 1 74 ? 17.009 -27.302 -5.738 1.00 46.06 74 PRO A CA 1
ATOM 608 C C . PRO A 1 74 ? 18.200 -27.463 -4.779 1.00 46.06 74 PRO A C 1
ATOM 610 O O . PRO A 1 74 ? 18.329 -28.511 -4.158 1.00 46.06 74 PRO A O 1
ATOM 613 N N . GLU A 1 75 ? 19.073 -26.457 -4.640 1.00 44.09 75 GLU A N 1
ATOM 614 C CA . GLU A 1 75 ? 20.022 -26.433 -3.503 1.00 44.09 75 GLU A CA 1
ATOM 615 C C . GLU A 1 75 ? 20.628 -25.055 -3.149 1.00 44.09 75 GLU A C 1
ATOM 617 O O . GLU A 1 75 ? 21.803 -24.969 -2.817 1.00 44.09 75 GLU A O 1
ATOM 622 N N . VAL A 1 76 ? 19.856 -23.955 -3.168 1.00 40.78 76 VAL A N 1
ATOM 623 C CA . VAL A 1 76 ? 20.257 -22.696 -2.487 1.00 40.78 76 VAL A CA 1
ATOM 624 C C . VAL A 1 76 ? 19.023 -21.962 -1.929 1.00 40.78 76 VAL A C 1
ATOM 626 O O . VAL A 1 76 ? 18.454 -21.081 -2.565 1.00 40.78 76 VAL A O 1
ATOM 629 N N . LEU A 1 77 ? 18.587 -22.326 -0.719 1.00 43.38 77 LEU A N 1
ATOM 630 C CA . LEU A 1 77 ? 17.408 -21.770 -0.029 1.00 43.38 77 LEU A CA 1
ATOM 631 C C . LEU A 1 77 ? 17.744 -20.520 0.818 1.00 43.38 77 LEU A C 1
ATOM 633 O O . LEU A 1 77 ? 17.378 -20.462 1.985 1.00 43.38 77 LEU A O 1
ATOM 637 N N . PHE A 1 78 ? 18.459 -19.516 0.295 1.00 40.53 78 PHE A N 1
ATOM 638 C CA . PHE A 1 78 ? 18.722 -18.319 1.123 1.00 40.53 78 PHE A CA 1
ATOM 639 C C . PHE A 1 78 ? 18.564 -16.937 0.474 1.00 40.53 78 PHE A C 1
ATOM 641 O O . PHE A 1 78 ? 18.438 -15.973 1.214 1.00 40.53 78 PHE A O 1
ATOM 648 N N . ASN A 1 79 ? 18.445 -16.788 -0.850 1.00 36.38 79 ASN A N 1
ATOM 649 C CA . ASN A 1 79 ? 18.435 -15.446 -1.467 1.00 36.38 79 ASN A CA 1
ATOM 650 C C . ASN A 1 79 ? 17.327 -15.237 -2.517 1.00 36.38 79 ASN A C 1
ATOM 652 O O . ASN A 1 79 ? 17.627 -14.877 -3.648 1.00 36.38 79 ASN A O 1
ATOM 656 N N . VAL A 1 80 ? 16.050 -15.449 -2.187 1.00 42.28 80 VAL A N 1
ATOM 657 C CA . VAL A 1 80 ? 14.964 -15.369 -3.199 1.00 42.28 80 VAL A CA 1
ATOM 658 C C . VAL A 1 80 ? 14.177 -14.043 -3.187 1.00 42.28 80 VAL A C 1
ATOM 660 O O . VAL A 1 80 ? 13.232 -13.870 -3.944 1.00 42.28 80 VAL A O 1
ATOM 663 N N . SER A 1 81 ? 14.566 -13.034 -2.406 1.00 47.03 81 SER A N 1
ATOM 664 C CA . SER A 1 81 ? 13.653 -11.907 -2.131 1.00 47.03 81 SER A CA 1
ATOM 665 C C . SER A 1 81 ? 13.891 -10.590 -2.894 1.00 47.03 81 SER A C 1
ATOM 667 O O . SER A 1 81 ? 13.305 -9.597 -2.479 1.00 47.03 81 SER A O 1
ATOM 669 N N . GLN A 1 82 ? 14.742 -10.511 -3.935 1.00 45.91 82 GLN A N 1
ATOM 670 C CA . GLN A 1 82 ? 15.113 -9.209 -4.554 1.00 45.91 82 GLN A CA 1
ATOM 671 C C . GLN A 1 82 ? 15.425 -9.211 -6.070 1.00 45.91 82 GLN A C 1
ATOM 673 O O . GLN A 1 82 ? 16.136 -8.331 -6.553 1.00 45.91 82 GLN A O 1
ATOM 678 N N . GLU A 1 83 ? 14.955 -10.170 -6.869 1.00 50.38 83 GLU A N 1
ATOM 679 C CA . GLU A 1 83 ? 15.562 -10.359 -8.201 1.00 50.38 83 GLU A CA 1
ATOM 680 C C . GLU A 1 83 ? 15.071 -9.448 -9.345 1.00 50.38 83 GLU A C 1
ATOM 682 O O . GLU A 1 83 ? 15.749 -9.425 -10.370 1.00 50.38 83 GLU A O 1
ATOM 687 N N . LYS A 1 84 ? 13.970 -8.674 -9.243 1.00 53.31 84 LYS A N 1
ATOM 688 C CA . LYS A 1 84 ? 13.512 -7.847 -10.400 1.00 53.31 84 LYS A CA 1
ATOM 689 C C . LYS A 1 84 ? 13.088 -6.405 -10.135 1.00 53.31 84 LYS A C 1
ATOM 691 O O . LYS A 1 84 ? 13.394 -5.557 -10.969 1.00 53.31 84 LYS A O 1
ATOM 696 N N . PHE A 1 85 ? 12.454 -6.086 -9.006 1.00 63.44 85 PHE A N 1
ATOM 697 C CA . PHE A 1 85 ? 12.125 -4.686 -8.703 1.00 63.44 85 PHE A CA 1
ATOM 698 C C . PHE A 1 85 ? 13.382 -3.889 -8.303 1.00 63.44 85 PHE A C 1
ATOM 700 O O . PHE A 1 85 ? 13.650 -2.830 -8.863 1.00 63.44 85 PHE A O 1
ATOM 707 N N . MET A 1 86 ? 14.228 -4.459 -7.434 1.00 64.75 86 MET A N 1
ATOM 708 C CA . MET A 1 86 ? 15.521 -3.874 -7.041 1.00 64.75 86 MET A CA 1
ATOM 709 C C . MET A 1 86 ? 16.490 -3.561 -8.170 1.00 64.75 86 MET A C 1
ATOM 711 O O . MET A 1 86 ? 16.979 -2.434 -8.194 1.00 64.75 86 MET A O 1
ATOM 715 N N . PRO A 1 87 ? 16.764 -4.456 -9.133 1.00 65.00 87 PRO A N 1
ATOM 716 C CA . PRO A 1 87 ? 17.667 -4.102 -10.220 1.00 65.00 87 PRO A CA 1
ATOM 717 C C . PRO A 1 87 ? 17.114 -2.981 -11.112 1.00 65.00 87 PRO A C 1
ATOM 719 O O . PRO A 1 87 ? 17.903 -2.169 -11.582 1.00 65.00 87 PRO A O 1
ATOM 722 N N . ARG A 1 88 ? 15.787 -2.880 -11.306 1.00 71.50 88 ARG A N 1
ATOM 723 C CA . ARG A 1 88 ? 15.175 -1.775 -12.071 1.00 71.50 88 ARG A CA 1
ATOM 724 C C . ARG A 1 88 ? 15.306 -0.437 -11.347 1.00 71.50 88 ARG A C 1
ATOM 726 O O . ARG A 1 88 ? 15.661 0.554 -11.971 1.00 71.50 88 ARG A O 1
ATOM 733 N N . VAL A 1 89 ? 15.074 -0.415 -10.033 1.00 70.56 89 VAL A N 1
ATOM 734 C CA . VAL A 1 89 ? 15.264 0.789 -9.206 1.00 70.56 89 VAL A CA 1
ATOM 735 C C . VAL A 1 89 ? 16.736 1.213 -9.186 1.00 70.56 89 VAL A C 1
ATOM 737 O O . VAL A 1 89 ? 17.029 2.387 -9.382 1.00 70.56 89 VAL A O 1
ATOM 740 N N . LEU A 1 90 ? 17.664 0.267 -9.007 1.00 73.12 90 LEU A N 1
ATOM 741 C CA . LEU A 1 90 ? 19.109 0.532 -9.007 1.00 73.12 90 LEU A CA 1
ATOM 742 C C . LEU A 1 90 ? 19.604 1.080 -10.346 1.00 73.12 90 LEU A C 1
ATOM 744 O O . LEU A 1 90 ? 20.372 2.043 -10.372 1.00 73.12 90 LEU A O 1
ATOM 748 N N . GLU A 1 91 ? 19.180 0.476 -11.455 1.00 74.06 91 GLU A N 1
ATOM 749 C CA . GLU A 1 91 ? 19.582 0.929 -12.786 1.00 74.06 91 GLU A CA 1
ATOM 750 C C . GLU A 1 9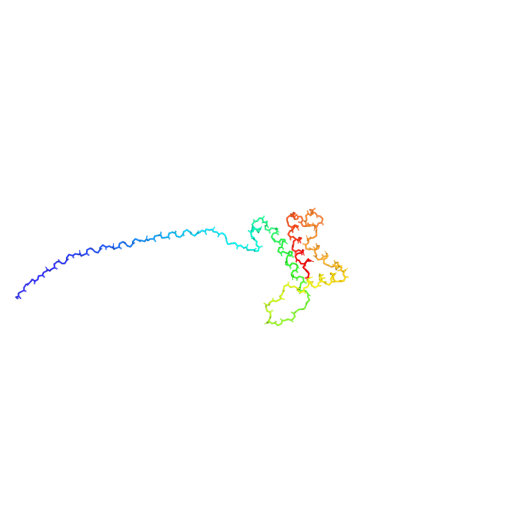1 ? 18.924 2.263 -13.145 1.00 74.06 91 GLU A C 1
ATOM 752 O O . GLU A 1 91 ? 19.597 3.169 -13.639 1.00 74.06 91 GLU A O 1
ATOM 757 N N . GLY A 1 92 ? 17.644 2.432 -12.804 1.00 71.50 92 GLY A N 1
ATOM 758 C CA . GLY A 1 92 ? 16.932 3.698 -12.946 1.00 71.50 92 GLY A CA 1
ATOM 759 C C . GLY A 1 92 ? 17.588 4.824 -12.146 1.00 71.50 92 GLY A C 1
ATOM 760 O O . GLY A 1 92 ? 17.748 5.924 -12.669 1.00 71.50 92 GLY A O 1
ATOM 761 N N . TYR A 1 93 ? 18.062 4.545 -10.927 1.00 73.62 93 TYR A N 1
ATOM 762 C CA . TYR A 1 93 ? 18.829 5.499 -10.118 1.00 73.62 93 TYR A CA 1
ATOM 763 C C . TYR A 1 93 ? 20.193 5.825 -10.741 1.00 73.62 93 TYR A C 1
ATOM 765 O O . TYR A 1 93 ? 20.641 6.967 -10.700 1.00 73.62 93 TYR A O 1
ATOM 773 N N . ARG A 1 94 ? 20.858 4.835 -11.346 1.00 78.19 94 ARG A N 1
ATOM 774 C CA . ARG A 1 94 ? 22.179 5.009 -11.968 1.00 78.19 94 ARG A CA 1
ATOM 775 C C . ARG A 1 94 ? 22.130 5.771 -13.294 1.00 78.19 94 ARG A C 1
ATOM 777 O O . ARG A 1 94 ? 23.070 6.502 -13.593 1.00 78.19 94 ARG A O 1
ATOM 784 N N . ILE A 1 95 ? 21.090 5.558 -14.099 1.00 83.62 95 ILE A N 1
ATOM 785 C CA . ILE A 1 95 ? 20.972 6.086 -15.472 1.00 83.62 95 ILE A CA 1
ATOM 786 C C . ILE A 1 95 ? 19.935 7.223 -15.556 1.00 83.62 95 ILE A C 1
ATOM 788 O O . ILE A 1 95 ? 19.748 7.812 -16.614 1.00 83.62 95 ILE A O 1
ATOM 792 N N . GLU A 1 96 ? 19.281 7.564 -14.442 1.00 79.94 96 GLU A N 1
ATOM 793 C CA . GLU A 1 96 ? 18.206 8.568 -14.363 1.00 79.94 96 GLU A CA 1
ATOM 794 C C . GLU A 1 96 ? 17.052 8.269 -15.337 1.00 79.94 96 GLU A C 1
ATOM 796 O O . GLU A 1 96 ? 16.452 9.160 -15.941 1.00 79.94 96 GLU A O 1
ATOM 801 N N . THR A 1 97 ? 16.738 6.982 -15.508 1.00 77.50 97 THR A N 1
ATOM 802 C CA . THR A 1 97 ? 15.671 6.516 -16.401 1.00 77.50 97 THR A CA 1
ATOM 803 C C . THR A 1 97 ? 14.496 5.986 -15.593 1.00 77.50 97 THR A C 1
ATOM 805 O O . THR A 1 97 ? 14.658 5.186 -14.675 1.00 77.50 97 THR A O 1
ATOM 808 N N . LEU A 1 98 ? 13.296 6.468 -15.923 1.00 72.12 98 LEU A N 1
ATOM 809 C CA . LEU A 1 98 ? 12.048 6.027 -15.309 1.00 72.12 98 LEU A CA 1
ATOM 810 C C . LEU A 1 98 ? 11.280 5.151 -16.297 1.00 72.12 98 LEU A C 1
ATOM 812 O O . LEU A 1 98 ? 10.751 5.643 -17.297 1.00 72.12 98 LEU A O 1
ATOM 816 N N . ASP A 1 99 ? 11.198 3.860 -15.991 1.00 76.50 99 ASP A N 1
ATOM 817 C CA . ASP A 1 99 ? 10.409 2.905 -16.761 1.00 76.50 99 ASP A CA 1
ATOM 818 C C . ASP A 1 99 ? 8.911 3.177 -16.568 1.00 76.50 99 ASP A C 1
ATOM 820 O O . ASP A 1 99 ? 8.333 2.953 -15.502 1.00 76.50 99 ASP A O 1
ATOM 824 N N . THR A 1 100 ? 8.247 3.640 -17.627 1.00 81.44 100 THR A N 1
ATOM 825 C CA . THR A 1 100 ? 6.810 3.961 -17.605 1.00 81.44 100 THR A CA 1
ATOM 826 C C . THR A 1 100 ? 5.915 2.729 -17.460 1.00 81.44 100 THR A C 1
ATOM 828 O O . THR A 1 100 ? 4.762 2.858 -17.050 1.00 81.44 100 THR A O 1
ATOM 831 N N . SER A 1 101 ? 6.435 1.532 -17.738 1.00 80.81 101 SER A N 1
ATOM 832 C CA . SER A 1 101 ? 5.725 0.264 -17.531 1.00 80.81 101 SER A CA 1
ATOM 833 C C . SER A 1 101 ? 5.349 0.043 -16.066 1.00 80.81 101 SER A C 1
ATOM 835 O O . SER A 1 101 ? 4.249 -0.430 -15.796 1.00 80.81 101 SER A O 1
ATOM 837 N N . ILE A 1 102 ? 6.199 0.472 -15.126 1.00 79.69 102 ILE A N 1
ATOM 838 C CA . ILE A 1 102 ? 5.949 0.339 -13.684 1.00 79.69 102 ILE A CA 1
ATOM 839 C C . ILE A 1 102 ? 4.694 1.124 -13.284 1.00 79.69 102 ILE A C 1
ATOM 841 O O . ILE A 1 102 ? 3.879 0.641 -12.502 1.00 79.69 102 ILE A O 1
ATOM 845 N N . LEU A 1 103 ? 4.492 2.313 -13.861 1.00 80.81 103 LEU A N 1
ATOM 846 C CA . LEU A 1 103 ? 3.296 3.120 -13.611 1.00 80.81 103 LEU A CA 1
ATOM 847 C C . LEU A 1 103 ? 2.032 2.449 -14.161 1.00 80.81 103 LEU A C 1
ATOM 849 O O . LEU A 1 103 ? 0.987 2.523 -13.520 1.00 80.81 103 LEU A O 1
ATOM 853 N N . SER A 1 104 ? 2.126 1.774 -15.311 1.00 84.38 104 SER A N 1
ATOM 854 C CA . SER A 1 104 ? 1.007 1.008 -15.873 1.00 84.38 104 SER A CA 1
ATOM 855 C C . SER A 1 104 ? 0.627 -0.158 -14.960 1.00 84.38 104 SER A C 1
ATOM 857 O O . SER A 1 104 ? -0.536 -0.274 -14.580 1.00 84.38 104 SER A O 1
ATOM 859 N N . GLU A 1 105 ? 1.608 -0.954 -14.530 1.00 82.06 105 GLU A N 1
ATOM 860 C CA . GLU A 1 105 ? 1.408 -2.094 -13.623 1.00 82.06 105 GLU A CA 1
ATOM 861 C C . GLU A 1 105 ? 0.799 -1.643 -12.278 1.00 82.06 105 GLU A C 1
ATOM 863 O O . GLU A 1 105 ? -0.179 -2.217 -11.797 1.00 82.06 105 GLU A O 1
ATOM 868 N N . MET A 1 106 ? 1.299 -0.544 -11.702 1.00 81.69 106 MET A N 1
ATOM 869 C CA . MET A 1 106 ? 0.748 0.032 -10.467 1.00 81.69 106 MET A CA 1
ATOM 870 C C . MET A 1 106 ? -0.674 0.581 -10.640 1.00 81.69 106 MET A C 1
ATOM 872 O O . MET A 1 106 ? -1.471 0.535 -9.698 1.00 81.69 106 MET A O 1
ATOM 876 N N . SER A 1 107 ? -0.999 1.114 -11.822 1.00 83.06 107 SER A N 1
ATOM 877 C CA . SER A 1 107 ? -2.340 1.621 -12.129 1.00 83.06 107 SER A CA 1
ATOM 878 C C . SER A 1 107 ? -3.372 0.498 -12.221 1.00 83.06 107 SER A C 1
ATOM 880 O O . SER A 1 107 ? -4.473 0.648 -11.695 1.00 83.06 107 SER A O 1
ATOM 882 N N . GLU A 1 108 ? -3.000 -0.644 -12.805 1.00 82.31 108 GLU A N 1
ATOM 883 C CA . GLU A 1 108 ? -3.870 -1.819 -12.930 1.00 82.31 108 GLU A CA 1
ATOM 884 C C . GLU A 1 108 ? -4.195 -2.437 -11.567 1.00 82.31 108 GLU A C 1
ATOM 886 O O . GLU A 1 108 ? -5.314 -2.896 -11.341 1.00 82.31 108 GLU A O 1
ATOM 891 N N . LEU A 1 109 ? -3.245 -2.385 -10.631 1.00 80.00 109 LEU A N 1
ATOM 892 C CA . LEU A 1 109 ? -3.435 -2.832 -9.249 1.00 80.00 109 LEU A CA 1
ATOM 893 C C . LEU A 1 109 ? -4.203 -1.826 -8.378 1.00 80.00 109 LEU A C 1
ATOM 895 O O . LEU A 1 109 ? -4.480 -2.108 -7.214 1.00 80.00 109 LEU A O 1
ATOM 899 N N . GLY A 1 110 ? -4.535 -0.645 -8.909 1.00 82.75 110 GLY A N 1
ATOM 900 C CA . GLY A 1 110 ? -5.248 0.392 -8.164 1.00 82.75 110 GLY A CA 1
ATOM 901 C C . GLY A 1 110 ? -4.407 1.067 -7.075 1.00 82.75 110 GLY A C 1
ATOM 902 O O . GLY A 1 110 ? -4.964 1.673 -6.160 1.00 82.75 110 GLY A O 1
ATOM 903 N N . LEU A 1 111 ? -3.073 0.992 -7.168 1.00 82.06 111 LEU A N 1
ATOM 904 C CA . LEU A 1 111 ? -2.151 1.634 -6.221 1.00 82.06 111 LEU A CA 1
ATOM 905 C C . LEU A 1 111 ? -1.975 3.137 -6.494 1.00 82.06 111 LEU A C 1
ATOM 907 O O . LEU A 1 111 ? -1.437 3.860 -5.655 1.00 82.06 111 LEU A O 1
ATOM 911 N N . LEU A 1 112 ? -2.430 3.625 -7.654 1.00 83.44 112 LEU A N 1
ATOM 912 C CA . LEU A 1 112 ? -2.399 5.042 -8.016 1.00 83.44 112 LEU A CA 1
ATOM 913 C C . LEU A 1 112 ? -3.709 5.740 -7.640 1.00 83.44 112 LEU A C 1
ATOM 915 O O . LEU A 1 112 ? -4.790 5.347 -8.071 1.00 83.44 112 LEU A O 1
ATOM 919 N N . GLY A 1 113 ? -3.595 6.811 -6.851 1.00 81.69 113 GLY A N 1
ATOM 920 C CA . GLY A 1 113 ? -4.745 7.569 -6.355 1.00 81.69 113 GLY A CA 1
ATOM 921 C C . GLY A 1 113 ? -5.748 6.726 -5.557 1.00 81.69 113 GLY A C 1
ATOM 922 O O . GLY A 1 113 ? -6.950 6.884 -5.779 1.00 81.69 113 GLY A O 1
ATOM 923 N N . PRO A 1 114 ? -5.312 5.850 -4.627 1.00 80.19 114 PRO A N 1
ATOM 924 C CA . PRO A 1 114 ? -6.213 4.908 -3.973 1.00 80.19 114 PRO A CA 1
ATOM 925 C C . PRO A 1 114 ? -7.280 5.619 -3.137 1.00 80.19 114 PRO A C 1
ATOM 927 O O . PRO A 1 114 ? -8.341 5.057 -2.940 1.00 80.19 114 PRO A O 1
ATOM 930 N N . THR A 1 115 ? -7.065 6.867 -2.711 1.00 81.50 115 THR A N 1
ATOM 931 C CA . THR A 1 115 ? -8.027 7.663 -1.928 1.00 81.50 115 THR A CA 1
ATOM 932 C C . THR A 1 115 ? -9.153 8.298 -2.751 1.00 81.50 115 THR A C 1
ATOM 934 O O . THR A 1 115 ? -10.100 8.841 -2.177 1.00 81.50 115 THR A O 1
ATOM 937 N N . ILE A 1 116 ? -9.075 8.272 -4.085 1.00 83.75 116 ILE A N 1
ATOM 938 C CA . ILE A 1 116 ? -10.091 8.875 -4.954 1.00 83.75 116 ILE A CA 1
ATOM 939 C C . ILE A 1 116 ? -11.279 7.917 -5.070 1.00 83.75 116 ILE A C 1
ATOM 941 O O . ILE A 1 116 ? -11.119 6.737 -5.371 1.00 83.75 116 ILE A O 1
ATOM 945 N N . GLN A 1 117 ? -12.486 8.438 -4.847 1.00 76.00 117 GLN A N 1
ATOM 946 C CA . GLN A 1 117 ? -13.731 7.697 -5.038 1.00 76.00 117 GLN A CA 1
ATOM 947 C C . GLN A 1 117 ? -14.262 7.924 -6.460 1.00 76.00 117 GLN A C 1
ATOM 949 O O . GLN A 1 117 ? -14.416 9.066 -6.900 1.00 76.00 117 GLN A O 1
ATOM 954 N N . GLY A 1 118 ? -14.569 6.840 -7.176 1.00 75.00 118 GLY A N 1
ATOM 955 C CA . GLY A 1 118 ? -14.983 6.887 -8.583 1.00 75.00 118 GLY A CA 1
ATOM 956 C C . GLY A 1 118 ? -13.803 6.817 -9.560 1.00 75.00 118 GLY A C 1
ATOM 957 O O . GLY A 1 118 ? -12.683 6.512 -9.171 1.00 75.00 118 GLY A O 1
ATOM 958 N N . TYR A 1 119 ? -14.059 7.051 -10.852 1.00 77.19 119 TYR A N 1
ATOM 959 C CA . TYR A 1 119 ? -13.042 7.069 -11.926 1.00 77.19 119 TYR A CA 1
ATOM 960 C C . TYR A 1 119 ? -12.218 5.779 -12.124 1.00 77.19 119 TYR A C 1
ATOM 962 O O . TYR A 1 119 ? -11.209 5.803 -12.820 1.00 77.19 119 TYR A O 1
ATOM 970 N N . GLY A 1 120 ? -12.659 4.647 -11.564 1.00 75.00 120 GLY A N 1
ATOM 971 C CA . GLY A 1 120 ? -11.904 3.389 -11.594 1.00 75.00 120 GLY A CA 1
ATOM 972 C C . GLY A 1 120 ? -10.831 3.274 -10.503 1.00 75.00 120 GLY A C 1
ATOM 973 O O . GLY A 1 120 ? -10.020 2.358 -10.561 1.00 75.00 120 GLY A O 1
ATOM 974 N N . CYS A 1 121 ? -10.824 4.174 -9.514 1.00 76.19 121 CYS A N 1
ATOM 975 C CA . CYS A 1 121 ? -9.911 4.146 -8.371 1.00 76.19 121 CYS A CA 1
ATOM 976 C C . CYS A 1 121 ? -10.480 3.321 -7.198 1.00 76.19 121 CYS A C 1
ATOM 978 O O . CYS A 1 121 ? -11.696 3.180 -7.056 1.00 76.19 121 CYS A O 1
ATOM 980 N N . ALA A 1 122 ? -9.591 2.793 -6.346 1.00 74.75 122 ALA A N 1
ATOM 981 C CA . ALA A 1 122 ? -9.933 1.852 -5.274 1.00 74.75 122 ALA A CA 1
ATOM 982 C C . ALA A 1 122 ? -10.813 2.441 -4.148 1.00 74.75 122 ALA A C 1
ATOM 984 O O . ALA A 1 122 ? -11.505 1.688 -3.470 1.00 74.75 122 ALA A O 1
ATOM 985 N N . GLY A 1 123 ? -10.815 3.764 -3.940 1.00 82.25 123 GLY A N 1
ATOM 986 C CA . GLY A 1 123 ? -11.599 4.411 -2.878 1.00 82.25 123 GLY A CA 1
ATOM 987 C C . GLY A 1 123 ? -11.187 4.023 -1.448 1.00 82.25 123 GLY A C 1
ATOM 988 O O . GLY A 1 123 ? -12.033 3.998 -0.558 1.00 82.25 123 GLY A O 1
ATOM 989 N N . ALA A 1 124 ? -9.910 3.710 -1.230 1.00 84.81 124 ALA A N 1
ATOM 990 C CA . ALA A 1 124 ? -9.321 3.286 0.034 1.00 84.81 124 ALA A CA 1
ATOM 991 C C . ALA A 1 124 ? -9.136 4.429 1.051 1.00 84.81 124 ALA A C 1
ATOM 993 O O . ALA A 1 124 ? -9.185 5.621 0.730 1.00 84.81 124 ALA A O 1
ATOM 994 N N . SER A 1 125 ? -8.879 4.050 2.306 1.00 88.19 125 SER A N 1
ATOM 995 C CA . SER A 1 125 ? -8.629 4.986 3.402 1.00 88.19 125 SER A CA 1
ATOM 996 C C . SER A 1 125 ? -7.296 5.734 3.236 1.00 88.19 125 SER A C 1
ATOM 998 O O . SER A 1 125 ? -6.350 5.269 2.594 1.00 88.19 125 SER A O 1
ATOM 1000 N N . SER A 1 126 ? -7.171 6.898 3.878 1.00 88.06 126 SER A N 1
ATOM 1001 C CA . SER A 1 126 ? -5.897 7.632 3.931 1.00 88.06 126 SER A CA 1
ATOM 1002 C C . SER A 1 126 ? -4.783 6.834 4.623 1.00 88.06 126 SER A C 1
ATOM 1004 O O . SER A 1 126 ? -3.607 7.040 4.331 1.00 88.06 126 SER A O 1
ATOM 1006 N N . VAL A 1 127 ? -5.145 5.918 5.528 1.00 89.38 127 VAL A N 1
ATOM 1007 C CA . VAL A 1 127 ? -4.199 5.020 6.204 1.00 89.38 127 VAL A CA 1
ATOM 1008 C C . VAL A 1 127 ? -3.692 3.962 5.227 1.00 89.38 127 VAL A C 1
ATOM 1010 O O . VAL A 1 127 ? -2.482 3.767 5.141 1.00 89.38 127 VAL A O 1
ATOM 1013 N N . ALA A 1 128 ? -4.574 3.362 4.420 1.00 87.62 128 ALA A N 1
ATOM 1014 C CA . ALA A 1 128 ? -4.188 2.429 3.363 1.00 87.62 128 ALA A CA 1
ATOM 1015 C C . ALA A 1 128 ? -3.205 3.070 2.371 1.00 87.62 128 ALA A C 1
ATOM 1017 O O . ALA A 1 128 ? -2.195 2.461 2.028 1.00 87.62 128 ALA A O 1
ATOM 1018 N N . TYR A 1 129 ? -3.430 4.329 1.979 1.00 89.75 129 TYR A N 1
ATOM 1019 C CA . TYR A 1 129 ? -2.473 5.075 1.152 1.00 89.75 129 TYR A CA 1
ATOM 1020 C C . TYR A 1 129 ? -1.095 5.208 1.816 1.00 89.75 129 TYR A C 1
ATOM 1022 O O . TYR A 1 129 ? -0.074 4.985 1.168 1.00 89.75 129 TYR A O 1
ATOM 1030 N N . GLY A 1 130 ? -1.058 5.526 3.114 1.00 90.00 130 GLY A N 1
ATOM 1031 C CA . GLY A 1 130 ? 0.190 5.590 3.875 1.00 90.00 130 GLY A CA 1
ATOM 1032 C C . GLY A 1 130 ? 0.912 4.242 3.953 1.00 90.00 130 GLY A C 1
ATOM 1033 O O . GLY A 1 130 ? 2.137 4.200 3.853 1.00 90.00 130 GLY A O 1
ATOM 1034 N N . LEU A 1 131 ? 0.170 3.137 4.080 1.00 89.81 131 LEU A N 1
ATOM 1035 C CA . LEU A 1 131 ? 0.734 1.784 4.063 1.00 89.81 131 LEU A 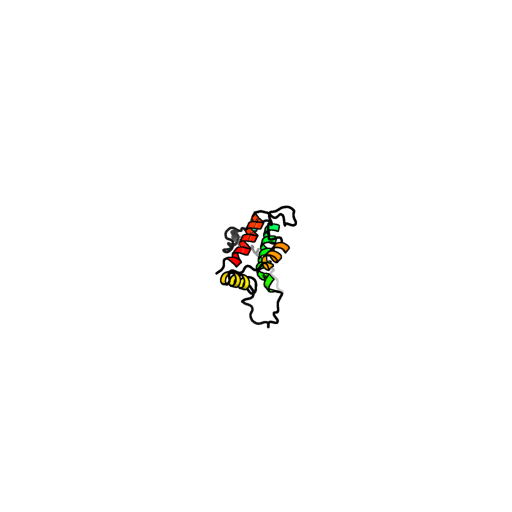CA 1
ATOM 1036 C C . LEU A 1 131 ? 1.306 1.419 2.689 1.00 89.81 131 LEU A C 1
ATOM 1038 O O . LEU A 1 131 ? 2.417 0.900 2.627 1.00 89.81 131 LEU A O 1
ATOM 1042 N N . ILE A 1 132 ? 0.600 1.751 1.604 1.00 89.25 132 ILE A N 1
ATOM 1043 C CA . ILE A 1 132 ? 1.090 1.567 0.229 1.00 89.25 132 ILE A CA 1
ATOM 1044 C C . ILE A 1 132 ? 2.399 2.342 0.029 1.00 89.25 132 ILE A C 1
ATOM 1046 O O . ILE A 1 132 ? 3.399 1.769 -0.402 1.00 89.25 132 ILE A O 1
ATOM 1050 N N . ALA A 1 133 ? 2.414 3.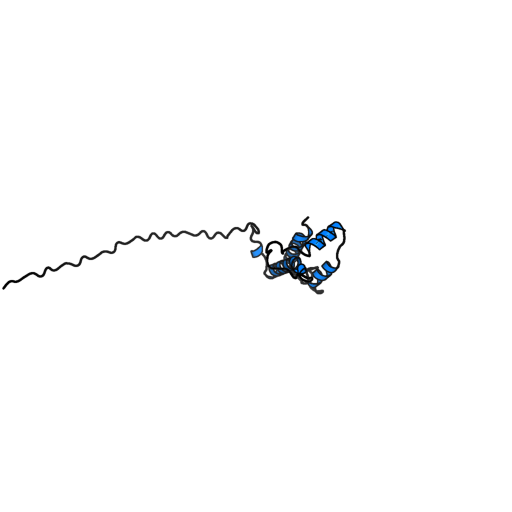631 0.382 1.00 88.56 133 ALA A N 1
ATOM 1051 C CA . ALA A 1 133 ? 3.595 4.479 0.244 1.00 88.56 133 ALA A CA 1
ATOM 1052 C C . ALA A 1 133 ? 4.778 3.939 1.060 1.00 88.56 133 ALA A C 1
ATOM 1054 O O . ALA A 1 133 ? 5.882 3.822 0.533 1.00 88.56 133 ALA A O 1
ATOM 1055 N N . ARG A 1 134 ? 4.534 3.522 2.310 1.00 88.06 134 ARG A N 1
ATOM 1056 C CA . ARG A 1 134 ? 5.552 2.920 3.181 1.00 88.06 134 ARG A CA 1
ATOM 1057 C C . ARG A 1 134 ? 6.178 1.675 2.556 1.00 88.06 134 ARG A C 1
ATOM 1059 O O . ARG A 1 134 ? 7.397 1.529 2.614 1.00 88.06 134 ARG A O 1
ATOM 1066 N N . GLU A 1 135 ? 5.372 0.776 1.991 1.00 86.94 135 GLU A N 1
ATOM 1067 C CA . GLU A 1 135 ? 5.896 -0.440 1.363 1.00 86.94 135 GLU A CA 1
ATOM 1068 C C . GLU A 1 135 ? 6.670 -0.124 0.080 1.00 86.94 135 GLU A C 1
ATOM 1070 O O . GLU A 1 135 ? 7.743 -0.680 -0.119 1.00 86.94 135 GLU A O 1
ATOM 1075 N N . ILE A 1 136 ? 6.208 0.809 -0.756 1.00 84.19 136 ILE A N 1
ATOM 1076 C CA . ILE A 1 136 ? 6.922 1.206 -1.984 1.00 84.19 136 ILE A CA 1
ATOM 1077 C C . ILE A 1 136 ? 8.261 1.890 -1.656 1.00 84.19 136 ILE A C 1
ATOM 1079 O O . ILE A 1 136 ? 9.301 1.551 -2.231 1.00 84.19 136 ILE A O 1
ATOM 1083 N N . GLU A 1 137 ? 8.270 2.827 -0.705 1.00 82.88 137 GLU A N 1
ATOM 1084 C CA . GLU A 1 137 ? 9.479 3.552 -0.293 1.00 82.88 137 GLU A CA 1
ATOM 1085 C C . GLU A 1 137 ? 10.512 2.636 0.370 1.00 82.88 137 GLU A C 1
ATOM 1087 O O . GLU A 1 137 ? 11.715 2.842 0.188 1.00 82.88 137 GLU A O 1
ATOM 1092 N N . ARG A 1 138 ? 10.067 1.576 1.063 1.00 82.00 138 ARG A N 1
ATOM 1093 C CA . ARG A 1 138 ? 10.947 0.543 1.639 1.00 82.00 138 ARG A CA 1
ATOM 1094 C C . ARG A 1 138 ? 11.910 -0.042 0.607 1.00 82.00 138 ARG A C 1
ATOM 1096 O O . ARG A 1 138 ? 13.026 -0.419 0.956 1.00 82.00 138 ARG A O 1
ATOM 1103 N N . PHE A 1 139 ? 11.461 -0.132 -0.640 1.00 70.94 139 PHE A N 1
ATOM 1104 C CA . PHE A 1 139 ? 12.239 -0.627 -1.763 1.00 70.94 139 PHE A CA 1
ATOM 1105 C C . PHE A 1 139 ? 12.977 0.522 -2.465 1.00 70.94 139 PHE A C 1
ATOM 1107 O O . PHE A 1 139 ? 14.181 0.429 -2.680 1.00 70.94 139 PHE A O 1
ATOM 1114 N N . SER A 1 140 ? 12.300 1.631 -2.776 1.00 61.41 140 SER A N 1
ATOM 1115 C CA . SER A 1 140 ? 12.895 2.707 -3.585 1.00 61.41 140 SER A CA 1
ATOM 1116 C C . SER A 1 140 ? 14.007 3.511 -2.896 1.00 61.41 140 SER A C 1
ATOM 1118 O O . SER A 1 140 ? 14.781 4.160 -3.595 1.00 61.41 140 SER A O 1
ATOM 1120 N N . HIS A 1 141 ? 14.070 3.529 -1.562 1.00 60.84 141 HIS A N 1
ATOM 1121 C CA . HIS A 1 141 ? 15.026 4.350 -0.805 1.00 60.84 141 HIS A CA 1
ATOM 1122 C C . HIS A 1 141 ? 16.201 3.551 -0.217 1.00 60.84 141 HIS A C 1
ATOM 1124 O O . HIS A 1 141 ? 16.990 4.096 0.558 1.00 60.84 141 HIS A O 1
ATOM 1130 N N . SER A 1 142 ? 16.309 2.259 -0.544 1.00 42.03 142 SER A N 1
ATOM 1131 C CA . SER A 1 142 ? 17.459 1.449 -0.140 1.00 42.03 142 SER A CA 1
ATOM 1132 C C . SER A 1 142 ? 18.628 1.712 -1.104 1.00 42.03 142 SER A C 1
ATOM 1134 O O . SER A 1 142 ? 18.432 1.546 -2.309 1.00 42.03 142 SER A O 1
ATOM 1136 N N . PRO A 1 143 ? 19.794 2.175 -0.612 1.00 43.66 143 PRO A N 1
ATOM 1137 C CA . PRO A 1 143 ? 20.982 2.400 -1.437 1.00 43.66 143 PRO A CA 1
ATOM 1138 C C . PRO A 1 143 ? 21.600 1.102 -1.972 1.00 43.66 143 PRO A C 1
ATOM 1140 O O . PRO A 1 143 ? 21.469 0.051 -1.302 1.00 43.66 143 PRO A O 1
#

InterPro domains:
  IPR009100 Acyl-CoA dehydrogenase/oxidase, N-terminal and middle domain superfamily [SSF56645] (34-141)
  IPR013786 Acyl-CoA dehydrogenase/oxidase, N-terminal [PF02771] (81-140)
  IPR037069 Acyl-CoA dehydrogenase/oxidase, N-terminal domain superfamily [G3DSA:1.10.540.10] (33-143)
  IPR052033 Glutaryl-CoA dehydrogenase [PTHR42807] (78-139)

Sequence (143 aa):
MYTSKLVRLRPRSFLPVVHRARFASTSTTKFVKFDWEDPLSLEFLLTEEEIAIRDMTRDYCQTSTSHQSAFIVPEVLFNVSQEKFMPRVLEGYRIETLDTSILSEMSELGLLGPTIQGYGCAGASSVAYGLIAREIERFSHSP

Secondary structure (DSSP, 8-state):
--------PPP-------------------PPPPPSS-TT-GGGGS-HHHHHHHHHHHHHHHHTTSSS-----S--TT--S-SSHHHHHHHHHHHT---HHHHHHHHHTT-SSTT--STT-----HHHHHHHHHHHHHHHT--

Foldseek 3Di:
DDDDDDDDDDDDPPDPPPPPPPPPPPPPDPDDDQDPVCNPPVVVVDDPVLVVLLVVLLCVLFPVPPDDDDPDDPDDPDDRGHDPNQVVLVVCVVVVDDDCVVVVVCVVVLLPPQCDDDPSHVNDDPSSNVSSVVSVCVRNVDD

Organism: NCBI:txid1314782